Protein AF-A0A0U1KY72-F1 (afdb_monomer_lite)

Secondary structure (DSSP, 8-state):
--S-HHHHHHHHHTT---SEEEEEEEETTEEEEEEEE-HHHHHHHHH-PPPHHHHHHHHHHHHHHHHHHHHHHHHHH--

pLDDT: mean 75.01, std 11.4, range [50.31, 96.69]

Structure (mmCIF, N/CA/C/O backbone):
data_AF-A0A0U1KY72-F1
#
_entry.id   AF-A0A0U1KY72-F1
#
loop_
_atom_site.group_PDB
_atom_site.id
_atom_site.type_symbol
_atom_site.label_atom_id
_atom_site.label_alt_id
_atom_site.label_comp_id
_atom_site.label_asym_id
_atom_site.label_entity_id
_atom_site.label_seq_id
_atom_site.pdbx_PDB_ins_code
_atom_site.Cartn_x
_atom_site.Cartn_y
_atom_site.Cartn_z
_atom_site.occupancy
_atom_site.B_iso_or_equiv
_atom_site.auth_seq_id
_atom_site.auth_comp_id
_atom_site.auth_asym_id
_atom_site.auth_atom_id
_atom_site.pdbx_PDB_model_num
ATOM 1 N N . MET A 1 1 ? 14.356 8.974 -12.834 1.00 51.59 1 MET A N 1
ATOM 2 C CA . MET A 1 1 ? 13.401 7.922 -12.418 1.00 51.59 1 MET A CA 1
ATOM 3 C C . MET A 1 1 ? 13.382 6.851 -13.509 1.00 51.59 1 MET A C 1
ATOM 5 O O . MET A 1 1 ? 13.000 7.163 -14.625 1.00 51.59 1 MET A O 1
ATOM 9 N N . GLY A 1 2 ? 13.908 5.649 -13.240 1.00 66.94 2 GLY A N 1
ATOM 10 C CA . GLY A 1 2 ? 14.290 4.624 -14.237 1.00 66.94 2 GLY A CA 1
ATOM 11 C C . GLY A 1 2 ? 13.163 3.739 -14.785 1.00 66.94 2 GLY A C 1
ATOM 12 O O . GLY A 1 2 ? 13.386 2.567 -15.069 1.00 66.94 2 GLY A O 1
ATOM 13 N N . ILE A 1 3 ? 11.947 4.269 -14.913 1.00 63.16 3 ILE A N 1
ATOM 14 C CA . ILE A 1 3 ? 10.808 3.555 -15.504 1.00 63.16 3 ILE A CA 1
ATOM 15 C C . ILE A 1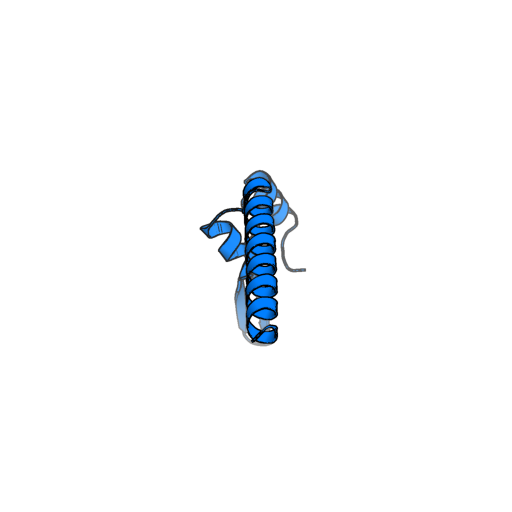 3 ? 10.346 4.318 -16.734 1.00 63.16 3 ILE A C 1
ATOM 17 O O . ILE A 1 3 ? 9.989 5.490 -16.640 1.00 63.16 3 ILE A O 1
ATOM 21 N N . SER A 1 4 ? 10.358 3.646 -17.888 1.00 70.31 4 SER A N 1
ATOM 22 C CA . SER A 1 4 ? 9.849 4.228 -19.127 1.00 70.31 4 SER A CA 1
ATOM 23 C C . SER A 1 4 ? 8.366 4.587 -18.955 1.00 70.31 4 SER A C 1
ATOM 25 O O . SER A 1 4 ? 7.590 3.727 -18.518 1.00 70.31 4 SER A O 1
ATOM 27 N N . PRO A 1 5 ? 7.937 5.803 -19.338 1.00 67.56 5 PRO A N 1
ATOM 28 C CA . PRO A 1 5 ? 6.526 6.192 -19.338 1.00 67.56 5 PRO A CA 1
ATOM 29 C C . PRO A 1 5 ? 5.635 5.204 -20.104 1.00 67.56 5 PRO A C 1
ATOM 31 O O . PRO A 1 5 ? 4.492 4.968 -19.720 1.00 67.56 5 PRO A O 1
ATOM 34 N N . LEU A 1 6 ? 6.184 4.553 -21.136 1.00 72.56 6 LEU A N 1
ATOM 35 C CA . LEU A 1 6 ? 5.507 3.512 -21.906 1.00 72.56 6 LEU A CA 1
ATOM 36 C C . LEU A 1 6 ? 5.225 2.256 -21.066 1.00 72.56 6 LEU A C 1
ATOM 38 O O . LEU A 1 6 ? 4.135 1.696 -21.142 1.00 72.56 6 LEU A O 1
ATOM 42 N N . ALA A 1 7 ? 6.187 1.822 -20.247 1.00 67.62 7 ALA A N 1
ATOM 43 C CA . ALA A 1 7 ? 6.034 0.657 -19.374 1.00 67.62 7 ALA A CA 1
ATOM 44 C C . ALA A 1 7 ? 5.013 0.923 -18.258 1.00 67.62 7 ALA A C 1
ATOM 46 O O . ALA A 1 7 ? 4.224 0.047 -17.910 1.00 67.62 7 ALA A O 1
ATOM 47 N N . VAL A 1 8 ? 4.980 2.155 -17.741 1.00 63.53 8 VAL A N 1
ATOM 48 C CA . VAL A 1 8 ? 3.941 2.601 -16.803 1.00 63.53 8 VAL A CA 1
ATOM 49 C C . VAL A 1 8 ? 2.573 2.613 -17.488 1.00 63.53 8 VAL A C 1
ATOM 51 O O . VAL A 1 8 ? 1.625 2.057 -16.941 1.00 63.53 8 VAL A O 1
ATOM 54 N N . GLY A 1 9 ? 2.476 3.160 -18.704 1.00 67.31 9 GLY A N 1
ATOM 55 C CA . GLY A 1 9 ? 1.232 3.210 -19.478 1.00 67.31 9 GLY A CA 1
ATOM 56 C C . GLY A 1 9 ? 0.677 1.829 -19.841 1.00 67.31 9 GLY A C 1
ATOM 57 O O . GLY A 1 9 ? -0.506 1.566 -19.636 1.00 67.31 9 GLY A O 1
ATOM 58 N N . LEU A 1 10 ? 1.527 0.909 -20.310 1.00 69.56 10 LEU A N 1
ATOM 59 C CA . LEU A 1 10 ? 1.160 -0.492 -20.559 1.00 69.56 10 LEU A CA 1
ATOM 60 C C . LEU A 1 10 ? 0.732 -1.205 -19.276 1.00 69.56 10 LEU A C 1
ATOM 62 O O . LEU A 1 10 ? -0.225 -1.980 -19.294 1.00 69.56 10 LEU A O 1
ATOM 66 N N . GLY A 1 11 ? 1.410 -0.925 -18.164 1.00 65.12 11 GLY A N 1
ATOM 67 C CA . GLY A 1 11 ? 1.049 -1.489 -16.874 1.00 65.12 11 GLY A CA 1
ATOM 68 C C . GLY A 1 11 ? -0.298 -0.986 -16.363 1.00 65.12 11 GLY A C 1
ATOM 69 O O . GLY A 1 11 ? -1.129 -1.777 -15.931 1.00 65.12 11 GLY A O 1
ATOM 70 N N . MET A 1 12 ? -0.572 0.312 -16.490 1.00 65.06 12 MET A N 1
ATOM 71 C CA . MET A 1 12 ? -1.875 0.887 -16.147 1.00 65.06 12 MET A CA 1
ATOM 72 C C . MET A 1 12 ? -2.997 0.329 -17.029 1.00 65.06 12 MET A C 1
ATOM 74 O O . MET A 1 12 ? -4.059 0.001 -16.511 1.00 65.06 12 MET A O 1
ATOM 78 N N . ARG A 1 13 ? -2.753 0.158 -18.336 1.00 66.94 13 ARG A N 1
ATOM 79 C CA . ARG A 1 13 ? -3.737 -0.396 -19.281 1.00 66.94 13 ARG A CA 1
ATOM 80 C C . ARG A 1 13 ? -4.124 -1.839 -18.958 1.00 66.94 13 ARG A C 1
ATOM 82 O O . ARG A 1 13 ? -5.272 -2.216 -19.154 1.00 66.94 13 ARG A O 1
ATOM 89 N N . ASN A 1 14 ? -3.171 -2.640 -18.489 1.00 65.19 14 ASN A N 1
ATOM 90 C CA . ASN A 1 14 ? -3.386 -4.059 -18.211 1.00 65.19 14 ASN A CA 1
ATOM 91 C C . ASN A 1 14 ? -3.620 -4.354 -16.718 1.00 65.19 14 ASN A C 1
ATOM 93 O O . ASN A 1 14 ? -3.562 -5.513 -16.328 1.00 65.19 14 ASN A O 1
ATOM 97 N N . ASN A 1 15 ? -3.841 -3.337 -15.871 1.00 61.75 15 ASN A N 1
ATOM 98 C CA . ASN A 1 15 ? -3.867 -3.456 -14.400 1.00 61.75 15 ASN A CA 1
ATOM 99 C C . ASN A 1 15 ? -2.596 -4.077 -13.773 1.00 61.75 15 ASN A C 1
ATOM 101 O O . ASN A 1 15 ? -2.582 -4.449 -12.600 1.00 61.75 15 ASN A O 1
ATOM 105 N N . LEU A 1 16 ? -1.510 -4.141 -14.534 1.00 63.81 16 LEU A N 1
ATOM 106 C CA . LEU A 1 16 ? -0.241 -4.761 -14.196 1.00 63.81 16 LEU A CA 1
ATOM 107 C C . LEU A 1 16 ? 0.823 -3.658 -14.060 1.00 63.81 16 LEU A C 1
ATOM 109 O O . LEU A 1 16 ? 1.687 -3.494 -14.917 1.00 63.81 16 LEU A O 1
ATOM 113 N N . LEU A 1 17 ? 0.786 -2.874 -12.976 1.00 65.38 17 LEU A N 1
ATOM 114 C CA . LEU A 1 17 ? 1.829 -1.867 -12.718 1.00 65.38 17 LEU A CA 1
ATOM 115 C C . LEU A 1 17 ? 3.218 -2.529 -12.613 1.00 65.38 17 LEU A C 1
ATOM 117 O O . LEU A 1 17 ? 3.325 -3.624 -12.069 1.00 65.38 17 LEU A O 1
ATOM 121 N N . PRO A 1 18 ? 4.309 -1.905 -13.079 1.00 68.00 18 PRO A N 1
ATOM 122 C CA . PRO A 1 18 ? 5.635 -2.486 -12.903 1.00 68.00 18 PRO A CA 1
ATOM 123 C C . PRO A 1 18 ? 5.934 -2.716 -11.409 1.00 68.00 18 PRO A C 1
ATOM 125 O O . PRO A 1 18 ? 5.904 -1.769 -10.612 1.00 68.00 18 PRO A O 1
ATOM 128 N N . ILE A 1 19 ? 6.218 -3.972 -11.039 1.00 72.69 19 ILE A N 1
ATOM 129 C CA . ILE A 1 19 ? 6.544 -4.412 -9.665 1.00 72.69 19 ILE A CA 1
ATOM 130 C C . ILE A 1 19 ? 7.908 -3.863 -9.208 1.00 72.69 19 ILE A C 1
ATOM 132 O O . ILE A 1 19 ? 8.199 -3.780 -8.018 1.00 72.69 19 ILE A O 1
ATOM 136 N N . GLY A 1 20 ? 8.731 -3.429 -10.156 1.00 72.25 20 GLY A N 1
ATOM 137 C CA . GLY A 1 20 ? 10.063 -2.904 -9.922 1.00 72.25 20 GLY A CA 1
ATOM 138 C C . GLY A 1 20 ? 10.586 -2.124 -11.120 1.00 72.25 20 GLY A C 1
ATOM 139 O O . GLY A 1 20 ? 9.848 -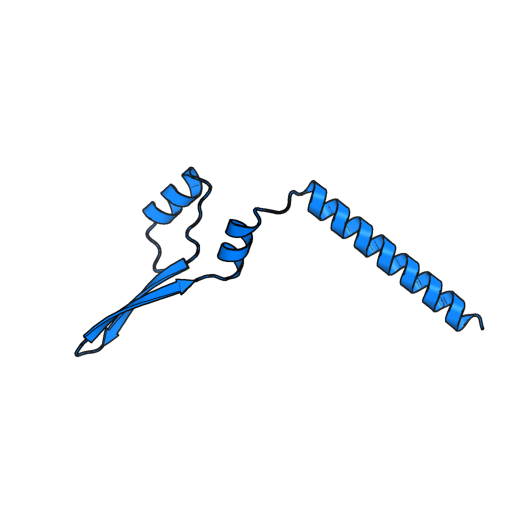1.839 -12.069 1.00 72.25 20 GLY A O 1
ATOM 140 N N . PHE A 1 21 ? 11.869 -1.782 -11.075 1.00 73.94 21 PHE A N 1
ATOM 141 C CA . PHE A 1 21 ? 12.567 -1.098 -12.159 1.00 73.94 21 PHE A CA 1
ATOM 142 C C . PHE A 1 21 ? 13.990 -1.630 -12.330 1.00 73.94 21 PHE A C 1
ATOM 144 O O . PHE A 1 21 ? 14.611 -2.119 -11.385 1.00 73.94 21 PHE A O 1
ATOM 151 N N . ALA A 1 22 ? 14.495 -1.542 -13.560 1.00 72.38 22 ALA A N 1
ATOM 152 C CA . ALA A 1 22 ? 15.876 -1.877 -13.865 1.00 72.38 22 ALA A CA 1
ATOM 153 C C . ALA A 1 22 ? 16.791 -0.724 -13.434 1.00 72.38 22 ALA A C 1
ATOM 155 O O . ALA A 1 22 ? 16.499 0.445 -13.691 1.00 72.38 22 ALA A O 1
ATOM 156 N N . ILE A 1 23 ? 17.895 -1.063 -12.779 1.00 75.69 23 ILE A N 1
ATOM 157 C CA . ILE A 1 23 ? 18.949 -0.140 -12.380 1.00 75.69 23 ILE A CA 1
ATOM 158 C C . ILE A 1 23 ? 20.178 -0.491 -13.209 1.00 75.69 23 ILE A C 1
ATOM 160 O O . ILE A 1 23 ? 20.677 -1.614 -13.150 1.00 75.69 23 ILE A O 1
ATOM 164 N N . LYS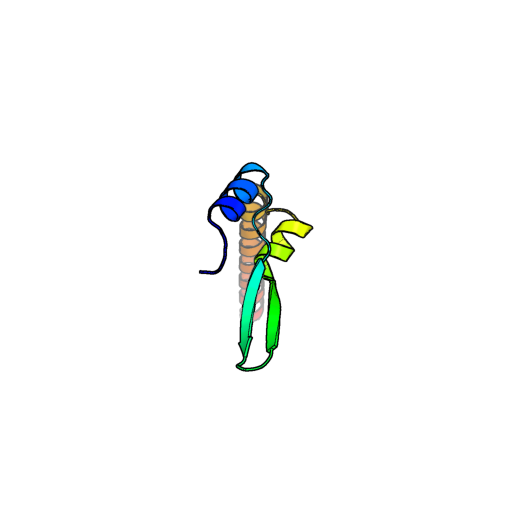 A 1 24 ? 20.655 0.469 -14.000 1.00 76.69 24 LYS A N 1
ATOM 165 C CA . LYS A 1 24 ? 21.936 0.340 -14.690 1.00 76.69 24 LYS A CA 1
ATOM 166 C C . LYS A 1 24 ? 23.044 0.672 -13.694 1.00 76.69 24 LYS A C 1
ATOM 168 O O . LYS A 1 24 ? 23.024 1.755 -13.110 1.00 76.69 24 LYS A O 1
ATOM 173 N N . HIS A 1 25 ? 23.981 -0.244 -13.492 1.00 73.44 25 HIS A N 1
ATOM 174 C CA . HIS A 1 25 ? 25.210 0.006 -12.751 1.00 73.44 25 HIS A CA 1
ATOM 175 C C . HIS A 1 25 ? 26.330 0.186 -13.771 1.00 73.44 25 HIS A C 1
ATOM 177 O O . HIS A 1 25 ? 26.620 -0.711 -14.567 1.00 73.44 25 HIS A O 1
ATOM 183 N N . GLU A 1 26 ? 26.917 1.374 -13.778 1.00 70.50 26 GLU A N 1
ATOM 184 C CA . GLU A 1 26 ? 27.960 1.745 -14.722 1.00 70.50 26 GLU A CA 1
ATOM 185 C C . GLU A 1 26 ? 29.269 1.885 -13.949 1.00 70.50 26 GLU A C 1
ATOM 187 O O . GLU A 1 26 ? 29.500 2.884 -13.271 1.00 70.50 26 GLU A O 1
ATOM 192 N N . ASP A 1 27 ? 30.100 0.845 -14.018 1.00 69.50 27 ASP A N 1
ATOM 193 C CA . ASP A 1 27 ? 31.475 0.881 -13.534 1.00 69.50 27 ASP A CA 1
ATOM 194 C C . ASP A 1 27 ? 32.431 1.064 -14.712 1.00 69.50 27 ASP A C 1
ATOM 196 O O . ASP A 1 27 ? 32.171 0.595 -15.821 1.00 69.50 27 ASP A O 1
ATOM 200 N N . ARG A 1 28 ? 33.587 1.699 -14.468 1.00 69.38 28 ARG A N 1
ATOM 201 C CA . ARG A 1 28 ? 34.586 2.038 -15.509 1.00 69.38 28 ARG A CA 1
ATOM 202 C C . ARG A 1 28 ? 35.044 0.849 -16.373 1.00 69.38 28 ARG A C 1
ATOM 204 O O . ARG A 1 28 ? 35.615 1.083 -17.431 1.00 69.38 28 ARG A O 1
ATOM 211 N N . HIS A 1 29 ? 34.825 -0.390 -15.924 1.00 68.25 29 HIS A N 1
ATOM 212 C CA . HIS A 1 29 ? 35.239 -1.620 -16.610 1.00 68.25 29 HIS A CA 1
ATOM 213 C C . HIS A 1 29 ? 34.142 -2.698 -16.706 1.00 68.25 29 HIS A C 1
ATOM 215 O O . HIS A 1 29 ? 34.411 -3.776 -17.233 1.00 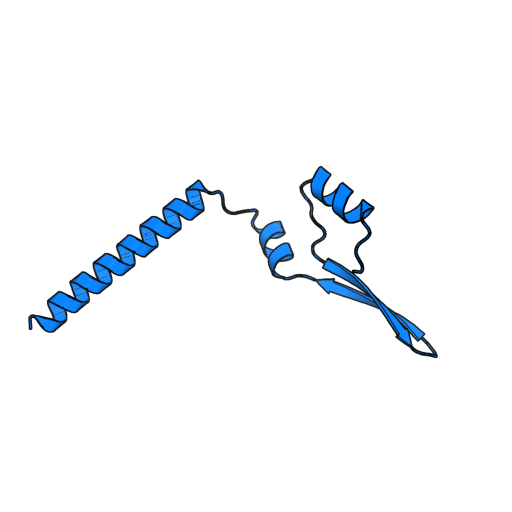68.25 29 HIS A O 1
ATOM 221 N N . SER A 1 30 ? 32.919 -2.450 -16.221 1.00 63.53 30 SER A N 1
ATOM 222 C CA . SER A 1 30 ? 31.809 -3.397 -16.385 1.00 63.53 30 SER A CA 1
ATOM 223 C C . SER A 1 30 ? 30.459 -2.692 -16.392 1.00 63.53 30 SER A C 1
ATOM 225 O O . SER A 1 30 ? 30.119 -1.982 -15.444 1.00 63.53 30 SER A O 1
ATOM 227 N N . GLU A 1 31 ? 29.654 -2.956 -17.418 1.00 70.94 31 GLU A N 1
ATOM 228 C CA . GLU A 1 31 ? 28.221 -2.682 -17.366 1.00 70.94 31 GLU A CA 1
ATOM 229 C C . GLU A 1 31 ? 27.515 -3.862 -16.698 1.00 70.94 31 GLU A C 1
ATOM 231 O O . GLU A 1 31 ? 27.635 -5.005 -17.141 1.00 70.94 31 GLU A O 1
ATOM 236 N N . SER A 1 32 ? 26.752 -3.588 -15.640 1.00 74.25 32 SER A N 1
ATOM 237 C CA . SER A 1 32 ? 25.849 -4.574 -15.047 1.00 74.25 32 SER A CA 1
ATOM 238 C C . SER A 1 32 ? 24.453 -3.987 -14.863 1.00 74.25 32 SER A C 1
ATOM 240 O O . SER A 1 32 ? 24.269 -2.783 -14.689 1.00 74.25 32 SER A O 1
ATOM 242 N N . TRP A 1 33 ? 23.442 -4.847 -14.953 1.00 77.31 33 TRP A N 1
ATOM 243 C CA . TRP A 1 33 ? 22.045 -4.469 -14.775 1.00 77.31 33 TRP A CA 1
ATOM 244 C C . TRP A 1 33 ? 21.500 -5.162 -13.531 1.00 77.31 33 TRP A C 1
ATOM 246 O O . TRP A 1 33 ? 21.522 -6.387 -13.435 1.00 77.31 33 TRP A O 1
ATOM 256 N N . GLY A 1 34 ? 21.005 -4.373 -12.582 1.00 73.44 34 GLY A N 1
ATOM 257 C CA . GLY A 1 34 ? 20.253 -4.848 -11.427 1.00 73.44 34 GLY A CA 1
ATOM 258 C C . GLY A 1 34 ? 18.752 -4.679 -11.647 1.00 73.44 34 GLY A C 1
ATOM 259 O O . GLY A 1 34 ? 18.313 -3.779 -12.361 1.00 73.44 34 GLY A O 1
ATOM 260 N N . TYR A 1 35 ? 17.940 -5.520 -11.012 1.00 75.38 35 TYR A N 1
ATOM 261 C CA . TYR A 1 35 ? 16.494 -5.315 -10.941 1.00 75.38 35 TYR A CA 1
ATOM 262 C C . TYR A 1 35 ? 16.095 -5.052 -9.494 1.00 75.38 35 TYR A C 1
ATOM 264 O O . TYR A 1 35 ? 16.399 -5.850 -8.609 1.00 75.38 35 TYR A O 1
ATOM 272 N N . HIS A 1 36 ? 15.421 -3.932 -9.251 1.00 78.31 36 HIS A N 1
ATOM 273 C CA . HIS A 1 36 ? 14.964 -3.557 -7.922 1.00 78.31 36 HIS A CA 1
ATOM 274 C C . HIS A 1 36 ? 13.457 -3.759 -7.804 1.00 78.31 36 HIS A C 1
ATOM 276 O O . HIS A 1 36 ? 12.677 -3.124 -8.515 1.00 78.31 36 HIS A O 1
ATOM 282 N N . ILE A 1 37 ? 13.064 -4.657 -6.902 1.00 78.88 37 ILE A N 1
ATOM 283 C CA . ILE A 1 37 ? 11.672 -5.023 -6.633 1.00 78.88 37 ILE A CA 1
ATOM 284 C C . ILE A 1 37 ? 11.127 -4.132 -5.520 1.00 78.88 37 ILE A C 1
ATOM 286 O O . ILE A 1 37 ? 11.712 -4.054 -4.444 1.00 78.88 37 ILE A O 1
ATOM 290 N N . ILE A 1 38 ? 9.968 -3.521 -5.758 1.00 78.50 38 ILE A N 1
ATOM 291 C CA . ILE A 1 38 ? 9.219 -2.784 -4.740 1.00 78.50 38 ILE A CA 1
ATOM 292 C C . ILE A 1 38 ? 8.269 -3.778 -4.065 1.00 78.50 38 ILE A C 1
ATOM 294 O O . ILE A 1 38 ? 7.302 -4.243 -4.680 1.00 78.50 38 ILE A O 1
ATOM 298 N N . GLY A 1 39 ? 8.556 -4.127 -2.810 1.00 71.44 39 GLY A N 1
ATOM 299 C CA . GLY A 1 39 ? 7.843 -5.174 -2.072 1.00 71.44 39 GLY A CA 1
ATOM 300 C C . GLY A 1 39 ? 6.335 -4.928 -1.975 1.00 71.44 39 GLY A C 1
ATOM 301 O O . GLY A 1 39 ? 5.544 -5.843 -2.193 1.00 71.44 39 GLY A O 1
ATOM 302 N N . GLU A 1 40 ? 5.915 -3.683 -1.761 1.00 65.31 40 GLU A N 1
ATOM 303 C CA . GLU A 1 40 ? 4.504 -3.295 -1.669 1.00 65.31 40 GLU A CA 1
ATOM 304 C C . GLU A 1 40 ? 3.747 -3.583 -2.973 1.00 65.31 40 GLU A C 1
ATOM 306 O O . GLU A 1 40 ? 2.598 -4.031 -2.955 1.00 65.31 40 GLU A O 1
ATOM 311 N N . ARG A 1 41 ? 4.406 -3.383 -4.123 1.00 67.12 41 ARG A N 1
ATOM 312 C CA . ARG A 1 41 ? 3.819 -3.672 -5.440 1.00 67.12 41 ARG A CA 1
ATOM 313 C C . ARG A 1 41 ? 3.748 -5.171 -5.706 1.00 67.12 41 ARG A C 1
ATOM 315 O O . ARG A 1 41 ? 2.775 -5.625 -6.301 1.00 67.12 41 ARG A O 1
ATOM 322 N N . LEU A 1 42 ? 4.738 -5.934 -5.242 1.00 67.44 42 LEU A N 1
ATOM 323 C CA . LEU A 1 42 ? 4.759 -7.395 -5.350 1.00 67.44 42 LEU A CA 1
ATOM 324 C C . LEU A 1 42 ? 3.614 -8.035 -4.546 1.00 67.44 42 LEU A C 1
ATOM 326 O O . LEU A 1 42 ? 2.917 -8.914 -5.054 1.00 67.44 42 LEU A O 1
ATOM 330 N N . ILE A 1 43 ? 3.387 -7.569 -3.313 1.00 62.62 43 ILE A N 1
ATOM 331 C CA . ILE A 1 43 ? 2.310 -8.060 -2.438 1.00 62.62 43 ILE A CA 1
ATOM 332 C C . ILE A 1 43 ? 0.940 -7.781 -3.068 1.00 62.62 43 ILE A C 1
ATOM 334 O O . ILE A 1 43 ? 0.117 -8.692 -3.173 1.00 62.62 43 ILE A O 1
ATOM 338 N N . ALA A 1 44 ? 0.722 -6.554 -3.555 1.00 63.19 44 ALA A N 1
ATOM 339 C CA . ALA A 1 44 ? -0.520 -6.163 -4.223 1.00 63.19 44 ALA A CA 1
ATOM 340 C C . ALA A 1 44 ? -0.792 -6.963 -5.510 1.00 63.19 44 ALA A C 1
ATOM 342 O O . ALA A 1 44 ? -1.944 -7.209 -5.855 1.00 63.19 44 ALA A O 1
ATOM 343 N N . TYR A 1 45 ? 0.254 -7.396 -6.216 1.00 64.31 45 TYR A N 1
ATOM 344 C CA . TYR A 1 45 ? 0.125 -8.280 -7.374 1.00 64.31 45 TYR A CA 1
ATOM 345 C C . TYR A 1 45 ? -0.318 -9.690 -7.006 1.00 64.31 45 TYR A C 1
ATOM 347 O O .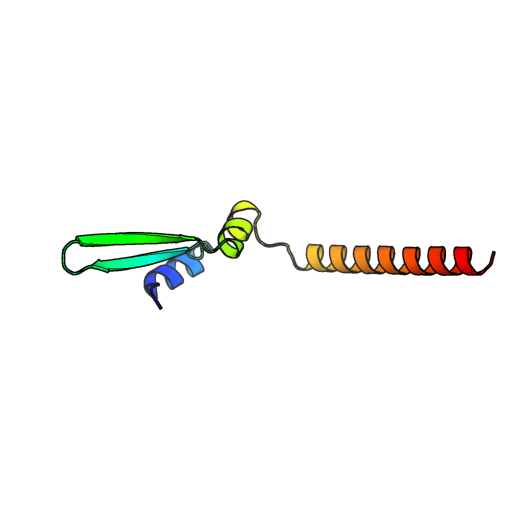 TYR A 1 45 ? -1.192 -10.257 -7.656 1.00 64.31 45 TYR A O 1
ATOM 355 N N . LYS A 1 46 ? 0.307 -10.268 -5.976 1.00 66.56 46 LYS A N 1
ATOM 356 C CA . LYS A 1 46 ? 0.065 -11.657 -5.575 1.00 66.56 46 LYS A CA 1
ATOM 357 C C . LYS A 1 46 ? -1.305 -11.842 -4.926 1.00 66.56 46 LYS A C 1
ATOM 359 O O . LYS A 1 46 ? -1.929 -12.881 -5.114 1.00 66.56 46 LYS A O 1
ATOM 364 N N . HIS A 1 47 ? -1.755 -10.855 -4.156 1.00 67.50 47 HIS A N 1
ATOM 365 C CA . HIS A 1 47 ? -2.968 -10.960 -3.342 1.00 67.50 47 HIS A CA 1
ATOM 366 C C . HIS A 1 47 ? -4.117 -10.068 -3.830 1.00 67.50 47 HIS A C 1
ATOM 368 O O . HIS A 1 47 ? -5.211 -10.121 -3.273 1.00 67.50 47 HIS A O 1
ATOM 374 N N . GLY A 1 48 ? -3.896 -9.284 -4.889 1.00 62.94 48 GLY A N 1
ATOM 375 C CA . GLY A 1 48 ? -4.850 -8.288 -5.363 1.00 62.94 48 GLY A CA 1
ATOM 376 C C . GLY A 1 48 ? -4.911 -7.054 -4.458 1.00 62.94 48 GLY A C 1
ATOM 377 O O . GLY A 1 48 ? -4.214 -6.939 -3.448 1.00 62.94 48 GLY A O 1
ATOM 378 N N . LYS A 1 49 ? -5.758 -6.091 -4.838 1.00 67.31 49 LYS A N 1
ATOM 379 C CA . LYS A 1 49 ? -6.085 -4.940 -3.987 1.00 67.31 49 LYS A CA 1
ATOM 380 C C . LYS A 1 49 ? -7.233 -5.320 -3.054 1.00 67.31 49 LYS A C 1
ATOM 382 O O . LYS A 1 49 ? -8.246 -5.838 -3.517 1.00 67.31 49 LYS A O 1
ATOM 387 N N . ILE A 1 50 ? -7.091 -5.013 -1.766 1.00 70.25 50 ILE A N 1
ATOM 388 C CA . ILE A 1 50 ? -8.197 -5.090 -0.807 1.00 70.25 50 ILE A CA 1
ATOM 389 C C . ILE A 1 50 ? -9.275 -4.095 -1.261 1.00 70.25 50 ILE A C 1
ATOM 391 O O . ILE A 1 50 ? -8.975 -2.941 -1.565 1.00 70.25 50 ILE A O 1
ATOM 395 N N . THR A 1 51 ? -10.522 -4.548 -1.367 1.00 74.06 51 THR A N 1
ATOM 396 C CA . THR A 1 51 ? -11.647 -3.685 -1.761 1.00 74.06 51 THR A CA 1
ATOM 397 C C . THR A 1 51 ? -12.002 -2.703 -0.641 1.00 74.06 51 THR A C 1
ATOM 399 O O . THR A 1 51 ? -11.832 -3.024 0.533 1.00 74.06 51 THR A O 1
ATOM 402 N N . ASN A 1 52 ? -12.564 -1.532 -0.966 1.00 75.12 52 ASN A N 1
ATOM 403 C CA . ASN A 1 52 ? -12.992 -0.563 0.059 1.00 75.12 52 ASN A CA 1
ATOM 404 C C . ASN A 1 52 ? -13.967 -1.168 1.083 1.00 75.12 52 ASN A C 1
ATOM 406 O O . ASN A 1 52 ? -13.889 -0.840 2.260 1.00 75.12 52 ASN A O 1
ATOM 410 N N . VAL A 1 53 ? -14.843 -2.085 0.661 1.00 78.06 53 VAL A N 1
ATOM 411 C CA . VAL A 1 53 ? -15.764 -2.792 1.568 1.00 78.06 53 VAL A CA 1
ATOM 412 C C . VAL A 1 53 ? -14.995 -3.664 2.565 1.00 78.06 53 VAL A C 1
ATOM 414 O O . VAL A 1 53 ? -15.325 -3.708 3.747 1.00 78.06 53 VAL A O 1
ATOM 417 N N . GLN A 1 54 ? -13.939 -4.346 2.111 1.00 75.88 54 GLN A N 1
ATOM 418 C CA . GLN A 1 54 ? -13.073 -5.125 2.996 1.00 75.88 54 GLN A CA 1
ATOM 419 C C . GLN A 1 54 ? -12.276 -4.227 3.948 1.00 75.88 54 GLN A C 1
ATOM 421 O O . GLN A 1 54 ? -12.141 -4.586 5.112 1.00 75.88 54 GLN A O 1
ATOM 426 N N . VAL A 1 55 ? -11.801 -3.064 3.489 1.00 84.00 55 VAL A N 1
ATOM 427 C CA . VAL A 1 55 ? -11.135 -2.072 4.352 1.00 84.00 55 VAL A CA 1
ATOM 428 C C . VAL A 1 55 ? -12.080 -1.603 5.459 1.00 84.00 55 VAL A C 1
ATOM 430 O O . VAL A 1 55 ? -11.739 -1.731 6.629 1.00 84.00 55 VAL A O 1
ATOM 433 N N . GLN A 1 56 ? -13.298 -1.183 5.109 1.00 84.75 56 GLN A N 1
ATOM 434 C CA . GLN A 1 56 ? -14.306 -0.740 6.081 1.00 84.75 56 GLN A CA 1
ATOM 435 C C . GLN A 1 56 ? -14.661 -1.828 7.102 1.00 84.75 56 GLN A C 1
ATOM 437 O O . GLN A 1 56 ? -14.829 -1.550 8.287 1.00 84.75 56 GLN A O 1
ATOM 442 N N . ASN A 1 57 ? -14.751 -3.088 6.667 1.00 89.19 57 ASN A N 1
ATOM 443 C CA . ASN A 1 57 ? -14.982 -4.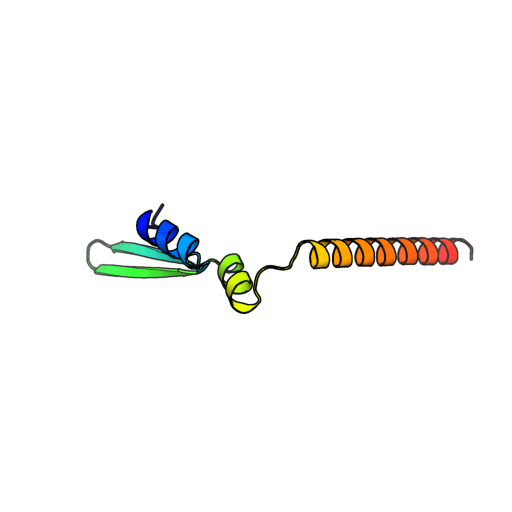205 7.582 1.00 89.19 57 ASN A CA 1
ATOM 444 C C . ASN A 1 57 ? -13.799 -4.435 8.533 1.00 89.19 57 ASN A C 1
ATOM 446 O O . ASN A 1 57 ? -14.018 -4.746 9.703 1.00 89.19 57 ASN A O 1
ATOM 450 N N . ILE A 1 58 ? -12.558 -4.284 8.058 1.00 91.75 58 ILE A N 1
ATOM 451 C CA . ILE A 1 58 ? -11.366 -4.371 8.911 1.00 91.75 58 ILE A CA 1
ATOM 452 C C . ILE A 1 58 ? -11.373 -3.235 9.938 1.00 91.75 58 ILE A C 1
ATOM 454 O O . ILE A 1 58 ? -11.180 -3.501 11.121 1.00 91.75 58 ILE A O 1
ATOM 458 N N . GLU A 1 59 ? -11.651 -2.003 9.512 1.00 91.62 59 GLU A N 1
ATOM 459 C CA . GLU A 1 59 ? -11.740 -0.832 10.394 1.00 91.62 59 GLU A CA 1
ATOM 460 C C . GLU A 1 59 ? -12.795 -1.035 11.486 1.00 91.62 59 GLU A C 1
ATOM 462 O O . GLU A 1 59 ? -12.481 -0.947 12.672 1.00 91.62 59 GLU A O 1
ATOM 467 N N . LYS A 1 60 ? -14.012 -1.444 11.110 1.00 94.75 60 LYS A N 1
ATOM 468 C CA . LYS A 1 60 ? -15.095 -1.727 12.063 1.00 94.75 60 LYS A CA 1
ATOM 469 C C . LYS A 1 60 ? -14.738 -2.842 13.051 1.00 94.75 60 LYS A C 1
ATOM 471 O O . LYS A 1 60 ? -15.074 -2.769 14.237 1.00 94.75 60 LYS A O 1
ATOM 476 N N . ASN A 1 61 ? -14.059 -3.889 12.584 1.00 94.19 61 ASN A N 1
ATOM 477 C CA . ASN A 1 61 ? -13.597 -4.968 13.455 1.00 94.19 61 ASN A CA 1
ATOM 478 C C . ASN A 1 61 ? -12.536 -4.473 14.446 1.00 94.19 61 ASN A C 1
ATOM 480 O O . ASN A 1 61 ? -12.591 -4.845 15.617 1.00 94.19 61 ASN A O 1
ATOM 484 N N . LEU A 1 62 ? -11.605 -3.621 14.009 1.00 95.25 62 LEU A N 1
ATOM 485 C CA . LEU A 1 62 ? -10.589 -3.025 14.879 1.00 95.25 62 LEU A CA 1
ATOM 486 C C . LEU A 1 62 ? -11.214 -2.108 15.935 1.00 95.25 62 LEU A C 1
ATOM 488 O O . LEU A 1 62 ? -10.877 -2.241 17.108 1.00 95.25 62 LEU A O 1
ATOM 492 N N . GLU A 1 63 ? -12.170 -1.256 15.560 1.00 96.69 63 GLU A N 1
ATOM 493 C CA . GLU A 1 63 ? -12.928 -0.429 16.511 1.00 96.69 63 GLU A CA 1
ATOM 494 C C . GLU A 1 63 ? -13.643 -1.288 17.561 1.00 96.69 63 GLU A C 1
ATOM 496 O O . GLU A 1 63 ? -13.591 -1.001 18.757 1.00 96.69 63 GLU A O 1
ATOM 501 N N . THR A 1 64 ? -14.249 -2.398 17.130 1.00 95.44 64 THR A N 1
ATOM 502 C CA . THR A 1 64 ? -14.911 -3.344 18.039 1.00 95.44 64 THR A CA 1
ATOM 503 C C . THR A 1 64 ? -13.916 -3.987 19.007 1.00 95.44 64 THR A C 1
ATOM 505 O O . THR A 1 64 ? -14.211 -4.134 20.192 1.00 95.44 64 THR A O 1
ATOM 508 N N . ILE A 1 65 ? -12.732 -4.375 18.523 1.00 95.56 65 ILE A N 1
ATOM 509 C CA . ILE A 1 65 ? -11.669 -4.943 19.361 1.00 95.56 65 ILE A CA 1
ATOM 510 C C . ILE A 1 65 ? -11.209 -3.915 20.397 1.00 95.56 65 ILE A C 1
ATOM 512 O O . ILE A 1 65 ? -11.117 -4.250 21.575 1.00 95.56 65 ILE A O 1
ATOM 516 N N . ILE A 1 66 ? -10.971 -2.669 19.981 1.00 95.25 66 ILE A N 1
ATOM 517 C CA . ILE A 1 66 ? -10.557 -1.581 20.874 1.00 95.25 66 ILE A CA 1
ATOM 518 C C . ILE A 1 66 ? -11.616 -1.343 21.952 1.00 95.25 66 ILE A C 1
ATOM 520 O O . ILE A 1 66 ? -11.284 -1.335 23.135 1.00 95.25 66 ILE A O 1
ATOM 524 N N . SER A 1 67 ? -12.889 -1.235 21.565 1.00 95.00 67 SER A N 1
ATOM 525 C CA . SER A 1 67 ? -13.996 -1.036 22.505 1.00 95.00 67 SER A CA 1
ATOM 526 C C . SER A 1 67 ? -14.073 -2.153 23.551 1.00 95.00 67 SER A C 1
ATOM 528 O O . SER A 1 67 ? -14.193 -1.861 24.740 1.00 95.00 67 SER A O 1
ATOM 530 N N . LYS A 1 68 ? -13.931 -3.419 23.137 1.00 93.06 68 LYS A N 1
ATOM 531 C CA . LYS A 1 68 ? -13.893 -4.557 24.069 1.00 93.06 68 LYS A CA 1
ATOM 532 C C . LYS A 1 68 ? -12.682 -4.511 24.997 1.00 93.06 68 LYS A C 1
ATOM 534 O O . LYS A 1 68 ? -12.805 -4.818 26.177 1.00 93.06 68 LYS A O 1
ATOM 539 N N . PHE A 1 69 ? -11.516 -4.114 24.491 1.00 94.31 69 PHE A N 1
ATOM 540 C CA . PHE A 1 69 ? -10.325 -3.942 25.323 1.00 94.31 69 PHE A CA 1
ATOM 541 C C . PHE A 1 69 ? -10.503 -2.834 26.368 1.00 94.31 69 PHE A C 1
ATOM 543 O O . PHE A 1 69 ? -10.054 -2.992 27.503 1.00 94.31 69 PHE A O 1
ATOM 550 N N . GLU A 1 70 ? -11.159 -1.726 26.021 1.00 93.12 70 GLU A N 1
ATOM 551 C CA . GLU A 1 70 ? -11.465 -0.655 26.974 1.00 93.12 70 GLU A CA 1
ATOM 552 C C . GLU A 1 70 ? -12.462 -1.088 28.052 1.00 93.12 70 GLU A C 1
ATOM 554 O O . GLU A 1 70 ? -12.298 -0.717 29.215 1.00 93.12 70 GLU A O 1
ATOM 559 N N . GLU A 1 71 ? -13.468 -1.880 27.685 1.00 90.69 71 GLU A N 1
ATOM 560 C CA . GLU A 1 71 ? -14.425 -2.477 28.621 1.00 90.69 71 GLU A CA 1
ATOM 561 C C . GLU A 1 71 ? -13.714 -3.415 29.604 1.00 90.69 71 GLU A C 1
ATOM 563 O O . GLU A 1 71 ? -13.763 -3.189 30.811 1.00 90.69 71 GLU A O 1
ATOM 568 N N . MET A 1 72 ? -12.919 -4.362 29.094 1.00 91.75 72 MET A N 1
ATOM 569 C CA . MET A 1 72 ? -12.115 -5.267 29.925 1.00 91.75 72 MET A CA 1
ATOM 570 C C . MET A 1 72 ? -11.158 -4.513 30.855 1.00 91.75 72 MET A C 1
ATOM 572 O O . MET A 1 72 ? -10.949 -4.910 32.000 1.00 91.75 72 MET A O 1
ATOM 576 N N . LYS A 1 73 ? -10.565 -3.414 30.373 1.00 90.50 73 LYS A N 1
ATOM 577 C CA . LYS A 1 73 ? -9.708 -2.553 31.188 1.00 90.50 73 LYS A CA 1
ATOM 578 C C . LYS A 1 73 ? -10.506 -1.942 32.342 1.00 90.50 73 LYS A C 1
ATOM 580 O O . LYS A 1 73 ? -10.027 -1.973 33.468 1.00 90.50 73 LYS A O 1
ATOM 585 N N . LYS A 1 74 ? -11.698 -1.395 32.083 1.00 84.75 74 LYS A N 1
ATOM 586 C CA . LYS A 1 74 ? -12.558 -0.815 33.129 1.00 84.75 74 LYS A CA 1
ATOM 587 C C . LYS A 1 74 ? -12.969 -1.855 34.165 1.00 84.75 74 LYS A C 1
ATOM 589 O O . LYS A 1 74 ? -12.837 -1.565 35.349 1.00 84.75 74 LYS A O 1
ATOM 594 N N . ASP A 1 75 ? -13.373 -3.047 33.735 1.00 81.19 75 ASP A N 1
ATOM 595 C CA . ASP A 1 75 ? -13.731 -4.145 34.640 1.00 81.19 75 ASP A CA 1
ATOM 596 C C . ASP A 1 75 ? -12.557 -4.551 35.540 1.00 81.19 75 ASP A C 1
ATOM 598 O O . ASP A 1 75 ? -12.744 -4.817 36.724 1.00 81.19 75 ASP A O 1
ATOM 602 N N . TYR A 1 76 ? -11.330 -4.522 35.009 1.00 76.38 76 TYR A N 1
ATOM 603 C CA . TYR A 1 76 ? -10.116 -4.793 35.782 1.00 76.38 76 TYR A CA 1
ATOM 604 C C . TYR A 1 76 ? -9.781 -3.696 36.808 1.00 76.38 76 TYR A C 1
ATOM 606 O O . TYR A 1 76 ? -9.190 -3.994 37.837 1.00 76.38 76 TYR A O 1
ATOM 614 N N . PHE A 1 77 ? -10.136 -2.432 36.547 1.00 70.94 77 PHE A N 1
ATOM 615 C CA . PHE A 1 77 ? -9.937 -1.314 37.488 1.00 70.94 77 PHE A CA 1
ATOM 616 C C . PHE A 1 77 ? -11.095 -1.131 38.489 1.00 70.94 77 PHE A C 1
ATOM 618 O O . PHE A 1 77 ? -10.984 -0.302 39.391 1.00 70.94 77 PHE A O 1
ATOM 625 N N . LEU A 1 78 ? -12.209 -1.851 38.314 1.00 59.69 78 LEU A N 1
ATOM 626 C CA . LEU A 1 78 ? -13.373 -1.858 39.212 1.00 59.69 78 LEU A CA 1
ATOM 627 C C . LEU A 1 78 ? -13.305 -2.956 40.295 1.00 59.69 78 LEU A C 1
ATOM 629 O O . LEU A 1 78 ? -14.178 -2.992 41.162 1.00 59.69 78 LEU A O 1
ATOM 633 N N . TYR A 1 79 ? -12.268 -3.800 40.263 1.00 50.31 79 TYR A N 1
ATOM 634 C CA . TYR A 1 79 ? -11.857 -4.736 41.319 1.00 50.31 79 TYR A CA 1
ATOM 635 C C . TYR A 1 79 ? -10.600 -4.228 42.034 1.00 50.31 79 TYR A C 1
ATOM 637 O O . TYR A 1 79 ? -10.471 -4.518 43.246 1.00 50.31 79 TYR A O 1
#

Sequence (79 aa):
MGISPLAVGLGMRNNLLPIGFAIKHEDRHSESWGYHIIGERLIAYKHGKITNVQVQNIEKNLETIISKFEEMKKDYFLY

Radius of gyration: 22.86 Å; chains: 1; bounding box: 51×20×63 Å

Organism: NCBI:txid2378

Foldseek 3Di:
DQDDPVQQVVCVVVVRGPQWGKDWDDDPPDTDIDTDGDVVSVVCVVPPDQDPVNVVVVVVVVVVVVVVVVVVVVVVVVD